Protein AF-A0A929DB22-F1 (afdb_monomer)

Secondary structure (DSSP, 8-state):
-EEPPPBPTTSPBP--S---------TTS----EETTTS---SS---S-EEEE--TTTHHHHHHHHHHHHTTT--EEEESHHHHH-HHHHTTT-SEEE-SSS--EEPS---------S----THHHHTT--------

pLDDT: mean 75.05, std 19.79, range [25.64, 95.0]

Structure (mmCIF, N/CA/C/O backbone):
data_AF-A0A929DB22-F1
#
_entry.id   AF-A0A929DB22-F1
#
loop_
_atom_site.group_PDB
_atom_site.id
_atom_site.type_symbol
_atom_site.label_atom_id
_atom_site.label_alt_id
_atom_site.label_comp_id
_atom_site.label_asym_id
_atom_site.label_entity_id
_atom_site.label_seq_id
_atom_site.pdbx_PDB_ins_code
_atom_site.Cartn_x
_atom_site.Cartn_y
_atom_site.Cartn_z
_atom_site.occupancy
_atom_site.B_iso_or_equiv
_atom_site.auth_seq_id
_atom_site.auth_comp_id
_atom_site.auth_asym_id
_atom_site.auth_atom_id
_atom_site.pdbx_PDB_model_num
ATOM 1 N N . MET A 1 1 ? -6.720 5.496 -0.576 1.00 86.75 1 MET A N 1
ATOM 2 C CA . MET A 1 1 ? -5.474 5.287 -1.345 1.00 86.75 1 MET A CA 1
ATOM 3 C C . MET A 1 1 ? -4.281 5.522 -0.435 1.00 86.75 1 MET A C 1
ATOM 5 O O . MET A 1 1 ? -4.282 6.510 0.287 1.00 86.75 1 MET A O 1
ATOM 9 N N . ILE A 1 2 ? -3.306 4.616 -0.425 1.00 89.06 2 ILE A N 1
ATOM 10 C CA . ILE A 1 2 ? -2.178 4.624 0.509 1.00 89.06 2 ILE A CA 1
ATOM 11 C C . ILE A 1 2 ? -0.868 4.598 -0.282 1.00 89.06 2 ILE A C 1
ATOM 13 O O . ILE A 1 2 ? -0.658 3.717 -1.119 1.00 89.06 2 ILE A O 1
ATOM 17 N N . ASN A 1 3 ? 0.015 5.554 0.004 1.00 89.31 3 ASN A N 1
ATOM 18 C CA . ASN A 1 3 ? 1.418 5.526 -0.390 1.00 89.31 3 ASN A CA 1
ATOM 19 C C . ASN A 1 3 ? 2.246 4.942 0.772 1.00 89.31 3 ASN A C 1
ATOM 21 O O . ASN A 1 3 ? 2.392 5.620 1.791 1.00 89.31 3 ASN A O 1
ATOM 25 N N . PRO A 1 4 ? 2.750 3.699 0.669 1.00 85.88 4 PRO A N 1
ATOM 26 C CA . PRO A 1 4 ? 3.546 3.081 1.722 1.00 85.88 4 PRO A CA 1
ATOM 27 C C . PRO A 1 4 ? 4.912 3.751 1.848 1.00 85.88 4 PRO A C 1
ATOM 29 O O . PRO A 1 4 ? 5.502 4.187 0.856 1.00 85.88 4 PRO A O 1
ATOM 32 N N . THR A 1 5 ? 5.447 3.777 3.064 1.00 88.06 5 THR A N 1
ATOM 33 C CA . THR A 1 5 ? 6.804 4.276 3.297 1.00 88.06 5 THR A CA 1
ATOM 34 C C . THR A 1 5 ? 7.856 3.198 3.031 1.00 88.06 5 THR A C 1
ATOM 36 O O . THR A 1 5 ? 7.571 1.999 2.995 1.00 88.06 5 THR A O 1
ATOM 39 N N . ARG A 1 6 ? 9.106 3.629 2.854 1.00 87.44 6 ARG A N 1
ATOM 40 C CA . ARG A 1 6 ? 10.259 2.731 2.797 1.00 87.44 6 ARG A CA 1
ATOM 41 C C . ARG A 1 6 ? 10.613 2.254 4.207 1.00 87.44 6 ARG A C 1
ATOM 43 O O . ARG A 1 6 ? 10.649 3.051 5.147 1.00 87.44 6 ARG A O 1
ATOM 50 N N . ILE A 1 7 ? 10.954 0.974 4.317 1.00 86.69 7 ILE A N 1
ATOM 51 C CA . ILE A 1 7 ? 11.591 0.402 5.506 1.00 86.69 7 ILE A CA 1
ATOM 52 C C . ILE A 1 7 ? 13.110 0.594 5.373 1.00 86.69 7 ILE A C 1
ATOM 54 O O . ILE A 1 7 ? 13.697 0.293 4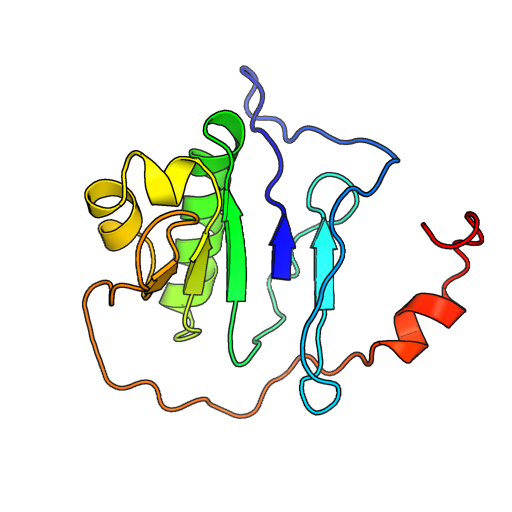.330 1.00 86.69 7 ILE A O 1
ATOM 58 N N . LEU A 1 8 ? 13.729 1.178 6.397 1.00 87.25 8 LEU A N 1
ATOM 59 C CA . LEU A 1 8 ? 15.174 1.377 6.500 1.00 87.25 8 LEU A CA 1
ATOM 60 C C . LEU A 1 8 ? 15.862 0.091 6.986 1.00 87.25 8 LEU A C 1
ATOM 62 O O . LEU A 1 8 ? 15.209 -0.810 7.505 1.00 87.25 8 LEU A O 1
ATOM 66 N N . GLU A 1 9 ? 17.185 0.003 6.839 1.00 86.44 9 GLU A N 1
ATOM 67 C CA . GLU A 1 9 ? 17.968 -1.185 7.237 1.00 86.44 9 GLU A CA 1
ATOM 68 C C . GLU A 1 9 ? 17.830 -1.527 8.729 1.00 86.44 9 GLU A C 1
ATOM 70 O O . GLU A 1 9 ? 17.887 -2.691 9.109 1.00 86.44 9 GLU A O 1
ATOM 75 N N . ASP A 1 10 ? 17.583 -0.519 9.568 1.00 86.94 10 ASP A N 1
ATOM 76 C CA . ASP A 1 10 ? 17.344 -0.662 11.007 1.00 86.94 10 ASP A CA 1
ATOM 77 C C . ASP A 1 10 ? 15.881 -1.001 11.366 1.00 86.94 10 ASP A C 1
ATOM 79 O O . ASP A 1 10 ? 15.501 -0.973 12.537 1.00 86.94 10 ASP A O 1
ATOM 83 N N . GLY A 1 11 ? 15.041 -1.288 10.367 1.00 84.06 11 GLY A N 1
ATOM 84 C CA . GLY A 1 11 ? 13.624 -1.610 10.529 1.00 84.06 11 GLY A CA 1
ATOM 85 C C . GLY A 1 11 ? 12.713 -0.400 10.753 1.00 84.06 11 GLY A C 1
ATOM 86 O O . GLY A 1 11 ? 11.492 -0.560 10.813 1.00 84.06 11 GLY A O 1
ATOM 87 N N . ARG A 1 12 ? 13.250 0.824 10.853 1.00 88.31 12 ARG A N 1
ATOM 88 C CA . ARG A 1 12 ? 12.420 2.025 11.010 1.00 88.31 12 ARG A CA 1
ATOM 89 C C . ARG A 1 12 ? 11.748 2.412 9.699 1.00 88.31 12 ARG A C 1
ATOM 91 O O . ARG A 1 12 ? 12.242 2.166 8.601 1.00 88.31 12 ARG A O 1
ATOM 98 N N . ARG A 1 13 ? 10.613 3.093 9.827 1.00 87.62 13 ARG A N 1
ATOM 99 C CA . ARG A 1 13 ? 9.890 3.698 8.706 1.00 87.62 13 ARG A CA 1
ATOM 100 C C . ARG A 1 13 ? 10.497 5.051 8.355 1.00 87.62 13 ARG A C 1
ATOM 102 O O . ARG A 1 13 ? 10.721 5.877 9.240 1.00 87.62 13 ARG A O 1
ATOM 109 N N . TYR A 1 14 ? 10.723 5.296 7.068 1.00 83.81 14 TYR A N 1
ATOM 110 C CA . TYR A 1 14 ? 11.134 6.614 6.592 1.00 83.81 14 TYR A CA 1
ATOM 111 C C . TYR A 1 14 ? 10.016 7.651 6.811 1.00 83.81 14 TYR A C 1
ATOM 113 O O . TYR A 1 14 ? 8.835 7.350 6.622 1.00 83.81 14 TYR A O 1
ATOM 121 N N . ARG A 1 15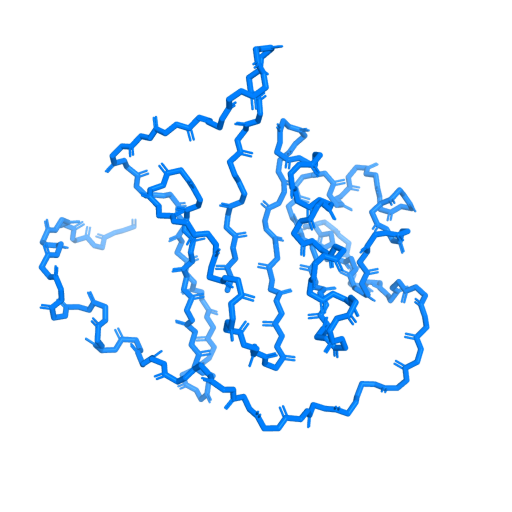 ? 10.385 8.878 7.201 1.00 84.38 15 ARG A N 1
ATOM 122 C CA . ARG A 1 15 ? 9.461 10.001 7.428 1.00 84.38 15 ARG A CA 1
ATOM 123 C C . ARG A 1 15 ? 9.988 11.271 6.759 1.00 84.38 15 ARG A C 1
ATOM 125 O O . ARG A 1 15 ? 11.197 11.475 6.671 1.00 84.38 15 ARG A O 1
ATOM 132 N N . SER A 1 16 ? 9.079 12.114 6.284 1.00 77.75 16 SER A N 1
ATOM 133 C CA . SER A 1 16 ? 9.362 13.388 5.604 1.00 77.75 16 SER A CA 1
ATOM 134 C C . SER A 1 16 ? 8.226 14.379 5.873 1.00 77.75 16 SER A C 1
ATOM 136 O O . SER A 1 16 ? 7.263 14.035 6.548 1.00 77.75 16 SER A O 1
ATOM 138 N N . SER A 1 17 ? 8.334 15.603 5.355 1.00 69.81 17 SER A N 1
ATOM 139 C CA . SER A 1 17 ? 7.300 16.646 5.442 1.00 69.81 17 SER A CA 1
ATOM 140 C C . SER A 1 17 ? 6.618 16.957 4.103 1.00 69.81 17 SER A C 1
ATOM 142 O O . SER A 1 17 ? 5.746 17.819 4.052 1.00 69.81 17 SER A O 1
ATOM 144 N N . LYS A 1 18 ? 6.991 16.273 3.010 1.00 67.12 18 LYS A N 1
ATOM 145 C CA . LYS A 1 18 ? 6.437 16.502 1.663 1.00 67.12 18 LYS A CA 1
ATOM 146 C C . LYS A 1 18 ? 5.509 15.372 1.220 1.00 67.12 18 LYS A C 1
ATOM 148 O O . LYS A 1 18 ? 5.863 14.204 1.372 1.00 67.12 18 LYS A O 1
ATOM 153 N N . ARG A 1 19 ? 4.369 15.737 0.623 1.00 62.31 19 ARG A N 1
ATOM 154 C CA . ARG A 1 19 ? 3.382 14.818 0.034 1.00 62.31 19 ARG A CA 1
ATOM 155 C C . ARG A 1 19 ? 3.575 14.738 -1.476 1.00 62.31 19 ARG A C 1
ATOM 157 O O . ARG A 1 19 ? 3.759 15.766 -2.115 1.00 62.31 19 ARG A O 1
ATOM 164 N N . TRP A 1 20 ? 3.495 13.535 -2.040 1.00 63.72 20 TRP A N 1
ATOM 165 C CA . TRP A 1 20 ? 3.718 13.312 -3.480 1.00 63.72 20 TRP A CA 1
ATOM 166 C C . TRP A 1 20 ? 2.574 12.563 -4.170 1.00 63.72 20 TRP A C 1
ATOM 168 O O . TRP A 1 20 ? 2.701 12.166 -5.327 1.00 63.72 20 TRP A O 1
ATOM 178 N N . LEU A 1 21 ? 1.468 12.335 -3.456 1.00 62.72 21 LEU A N 1
ATOM 179 C CA . LEU A 1 21 ? 0.321 11.586 -3.954 1.00 62.72 21 LEU A CA 1
ATOM 180 C C . LEU A 1 21 ? -0.899 12.491 -4.135 1.00 62.72 21 LEU A C 1
ATOM 182 O O . LEU A 1 21 ? -1.338 13.140 -3.186 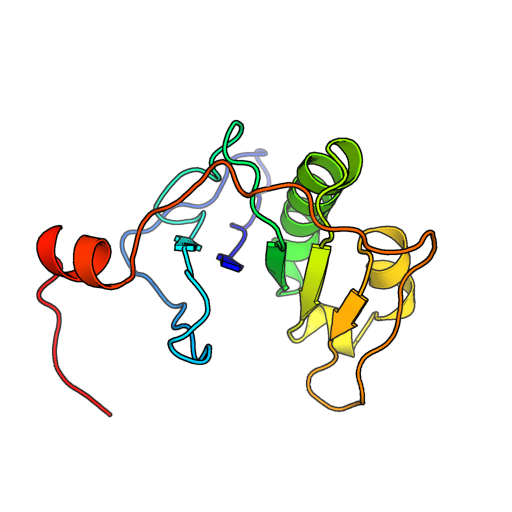1.00 62.72 21 LEU A O 1
ATOM 186 N N . ILE A 1 22 ? -1.468 12.466 -5.340 1.00 61.53 22 ILE A N 1
ATOM 187 C CA . ILE A 1 22 ? -2.710 13.151 -5.714 1.00 61.53 22 ILE A CA 1
ATOM 188 C C . ILE A 1 22 ? -3.677 12.090 -6.263 1.00 61.53 22 ILE A C 1
ATOM 190 O O . ILE A 1 22 ? -3.251 11.137 -6.918 1.00 61.53 22 ILE A O 1
ATOM 194 N N . GLY A 1 23 ? -4.967 12.205 -5.943 1.00 64.00 23 GLY A N 1
ATOM 195 C CA . GLY A 1 23 ? -6.012 11.281 -6.389 1.00 64.00 23 GLY A CA 1
ATOM 196 C C . GLY A 1 23 ? -6.855 11.879 -7.512 1.00 64.00 23 GLY A C 1
ATOM 197 O O . GLY A 1 23 ? -7.268 13.028 -7.415 1.00 64.00 23 GLY A O 1
ATOM 198 N N . ILE A 1 24 ? -7.134 11.089 -8.552 1.00 66.94 24 ILE A N 1
ATOM 199 C CA . ILE A 1 24 ? -7.988 11.468 -9.693 1.00 66.94 24 ILE A CA 1
ATOM 200 C C . ILE A 1 24 ? -9.238 10.581 -9.770 1.00 66.94 24 ILE A C 1
ATOM 202 O O . ILE A 1 24 ? -9.535 9.954 -10.785 1.00 66.94 24 ILE A O 1
ATOM 206 N N . THR A 1 25 ? -9.953 10.476 -8.655 1.00 74.44 25 THR A N 1
ATOM 207 C CA . THR A 1 25 ? -11.128 9.607 -8.528 1.00 74.44 25 THR A CA 1
ATOM 208 C C . THR A 1 25 ? -12.412 10.387 -8.840 1.00 74.44 25 THR A C 1
ATOM 210 O O . THR A 1 25 ? -12.504 11.555 -8.455 1.00 74.44 25 THR A O 1
ATOM 213 N N . PRO A 1 26 ? -13.420 9.786 -9.509 1.00 75.25 26 PRO A N 1
ATOM 214 C CA . PRO A 1 26 ? -14.703 10.447 -9.742 1.00 75.25 26 PRO A CA 1
ATOM 215 C C . PRO A 1 26 ? -15.345 10.970 -8.443 1.00 75.25 26 PRO A C 1
ATOM 217 O O . PRO A 1 26 ? -15.227 10.316 -7.408 1.00 75.25 26 PRO A O 1
ATOM 220 N N . PRO A 1 27 ? -16.093 12.087 -8.491 1.00 73.06 27 PRO A N 1
ATOM 221 C CA . PRO A 1 27 ? -16.548 12.803 -7.293 1.00 73.06 27 PRO A CA 1
ATOM 222 C C . PRO A 1 27 ? -17.574 12.041 -6.443 1.00 73.06 27 PRO A C 1
ATOM 224 O O . PRO A 1 27 ? -17.812 12.415 -5.302 1.00 73.06 27 PRO A O 1
ATOM 227 N N . HIS A 1 28 ? -18.192 10.984 -6.980 1.00 78.38 28 HIS A N 1
ATOM 228 C CA . HIS A 1 28 ? -19.122 10.138 -6.225 1.00 78.38 28 HIS A CA 1
ATOM 229 C C . HIS A 1 28 ? -18.416 9.142 -5.293 1.00 78.38 28 HIS A C 1
ATOM 231 O O . HIS A 1 28 ? -19.085 8.488 -4.497 1.00 78.38 28 HIS A O 1
ATOM 237 N N . TRP A 1 29 ? -17.091 9.005 -5.398 1.00 79.19 29 TRP A N 1
ATOM 238 C CA . TRP A 1 29 ? -16.295 8.221 -4.463 1.00 79.19 29 TRP A CA 1
ATOM 239 C C . TRP A 1 29 ? -15.729 9.113 -3.373 1.00 79.19 29 TRP A C 1
ATOM 241 O O . TRP A 1 29 ? -15.115 10.147 -3.639 1.00 79.19 29 TRP A O 1
ATOM 251 N N . GLU A 1 30 ? -15.859 8.649 -2.141 1.00 81.75 30 GLU A N 1
ATOM 252 C CA . GLU A 1 30 ? -15.164 9.235 -1.011 1.00 81.75 30 GLU A CA 1
ATOM 253 C C . GLU A 1 30 ? -13.731 8.701 -0.956 1.00 81.75 30 GLU A C 1
ATOM 255 O O . GLU A 1 30 ? -13.496 7.489 -0.969 1.00 81.75 30 GLU A O 1
ATOM 260 N N . VAL A 1 31 ? -12.748 9.605 -0.940 1.00 82.50 31 VAL A N 1
ATOM 261 C CA . VAL A 1 31 ? -11.339 9.229 -1.067 1.00 82.50 31 VAL A CA 1
ATOM 262 C C . VAL A 1 31 ? -10.521 9.811 0.064 1.00 82.50 31 VAL A C 1
ATOM 264 O O . VAL A 1 31 ? -10.223 10.997 0.112 1.00 82.50 31 VAL A O 1
ATOM 267 N N . ARG A 1 32 ? -10.011 8.922 0.914 1.00 84.81 32 ARG A N 1
ATOM 268 C CA . ARG A 1 32 ? -8.917 9.246 1.823 1.00 84.81 32 ARG A CA 1
ATOM 269 C C . ARG A 1 32 ? -7.579 8.907 1.178 1.00 84.81 32 ARG A C 1
ATOM 271 O O . ARG A 1 32 ? -7.310 7.744 0.862 1.00 84.81 32 ARG A O 1
ATOM 278 N N . ILE A 1 33 ? -6.725 9.911 1.010 1.00 85.75 33 ILE A N 1
ATOM 279 C CA . ILE A 1 33 ? -5.313 9.714 0.671 1.00 85.75 33 ILE A CA 1
ATOM 280 C C . ILE A 1 33 ? -4.522 9.642 1.974 1.00 85.75 33 ILE A C 1
ATOM 282 O O . ILE A 1 33 ? -4.681 10.515 2.822 1.00 85.75 33 ILE A O 1
ATOM 286 N N . VAL A 1 34 ? -3.680 8.621 2.113 1.00 88.19 34 VAL A N 1
ATOM 287 C CA . VAL A 1 34 ? -2.745 8.436 3.229 1.00 88.19 34 VAL A CA 1
ATOM 288 C C . VAL A 1 34 ? -1.344 8.346 2.645 1.00 88.19 34 VAL A C 1
ATOM 290 O O . VAL A 1 34 ? -1.077 7.488 1.804 1.00 88.19 34 VAL A O 1
ATOM 293 N N . ASP A 1 35 ? -0.451 9.222 3.085 1.00 87.38 35 ASP A N 1
ATOM 294 C CA . ASP A 1 35 ? 0.972 9.117 2.769 1.00 87.38 35 ASP A CA 1
ATOM 295 C C . ASP A 1 35 ? 1.700 8.657 4.029 1.00 87.38 35 ASP A C 1
ATOM 297 O O . ASP A 1 35 ? 1.821 9.428 4.979 1.00 87.38 35 ASP A O 1
ATOM 301 N N . GLU A 1 36 ? 2.147 7.399 4.065 1.00 88.69 36 GLU A N 1
ATOM 302 C CA . GLU A 1 36 ? 2.703 6.800 5.286 1.00 88.69 36 GLU A CA 1
ATOM 303 C C . GLU A 1 36 ? 4.018 7.470 5.729 1.00 88.69 36 GLU A C 1
ATOM 305 O O . GLU A 1 36 ? 4.456 7.377 6.877 1.00 88.69 36 GLU A O 1
ATOM 310 N N . VAL A 1 37 ? 4.654 8.197 4.811 1.00 84.81 37 VAL A N 1
ATOM 311 C CA . VAL A 1 37 ? 5.809 9.044 5.109 1.00 84.81 37 VAL A CA 1
ATOM 312 C C . VAL A 1 37 ? 5.423 10.206 6.040 1.00 84.81 37 VAL A C 1
ATOM 314 O O . VAL A 1 37 ? 6.252 10.666 6.831 1.00 84.81 37 VAL A O 1
ATOM 317 N N . LEU A 1 38 ? 4.174 10.670 5.974 1.00 80.94 38 LEU A N 1
ATOM 318 C CA . LEU A 1 38 ? 3.656 11.821 6.716 1.00 80.94 38 LEU A CA 1
ATOM 319 C C . LEU A 1 38 ? 2.840 11.393 7.938 1.00 80.94 38 LEU A C 1
ATOM 321 O O . LEU A 1 38 ? 3.072 11.882 9.045 1.00 80.94 38 LEU A O 1
ATOM 325 N N . GLU A 1 39 ? 1.916 10.457 7.749 1.00 83.00 39 GLU A N 1
ATOM 326 C CA . GLU A 1 39 ? 0.920 10.036 8.737 1.00 83.00 39 GLU A CA 1
ATOM 327 C C . GLU A 1 39 ? 0.876 8.508 8.863 1.00 83.00 39 GLU A C 1
ATOM 329 O O . GLU A 1 39 ? 1.370 7.791 8.004 1.00 83.00 39 GLU A O 1
ATOM 334 N N . GLU A 1 40 ? 0.296 7.975 9.936 1.00 87.25 40 GLU A N 1
ATOM 335 C CA . GLU A 1 40 ? 0.149 6.523 10.058 1.00 87.25 40 GLU A CA 1
ATOM 336 C C . GLU A 1 40 ? -1.026 5.994 9.234 1.00 87.25 40 GLU A C 1
ATOM 338 O O . GLU A 1 40 ? -2.066 6.643 9.094 1.00 87.25 40 GLU A O 1
ATOM 343 N N . VAL A 1 41 ? -0.875 4.768 8.725 1.00 88.38 41 VAL A N 1
ATOM 344 C CA . VAL A 1 41 ? -1.988 4.041 8.112 1.00 88.38 41 VAL A CA 1
ATOM 345 C C . VAL A 1 41 ? -3.015 3.715 9.202 1.00 88.38 41 VAL A C 1
ATOM 347 O O . VAL A 1 41 ? -2.665 3.038 10.170 1.00 88.38 41 VAL A O 1
ATOM 350 N N . PRO A 1 42 ? -4.270 4.175 9.073 1.00 85.50 42 PRO A N 1
ATOM 351 C CA . PRO A 1 42 ? -5.277 4.005 10.112 1.00 85.50 42 PRO A CA 1
ATOM 352 C C . PRO A 1 42 ? -5.648 2.525 10.274 1.00 85.50 42 PRO A C 1
ATOM 354 O O . PRO A 1 42 ? -6.240 1.922 9.378 1.00 85.50 42 PRO A O 1
ATOM 357 N N . ALA A 1 43 ? -5.322 1.951 11.434 1.00 79.50 43 ALA A N 1
ATOM 358 C CA . ALA A 1 43 ? -5.500 0.525 11.705 1.00 79.50 43 ALA A CA 1
ATOM 359 C C . ALA A 1 43 ? -6.976 0.095 11.806 1.00 79.50 43 ALA A C 1
ATOM 361 O O . ALA A 1 43 ? -7.311 -1.009 11.372 1.00 79.50 43 ALA A O 1
ATOM 362 N N . ASP A 1 44 ? -7.834 0.981 12.321 1.00 84.56 44 ASP A N 1
ATOM 363 C CA . ASP A 1 44 ? -9.242 0.697 12.646 1.00 84.56 44 ASP A CA 1
ATOM 364 C C . ASP A 1 44 ? -10.231 1.200 11.579 1.00 84.56 44 ASP A C 1
ATOM 366 O O . ASP A 1 44 ? -11.437 1.000 11.677 1.00 84.56 44 ASP A O 1
ATOM 370 N N . CYS A 1 45 ? -9.728 1.871 10.543 1.00 83.69 45 CYS A N 1
ATOM 371 C CA . CYS A 1 45 ? -10.528 2.367 9.424 1.00 83.69 45 CYS A CA 1
ATOM 372 C C . CYS A 1 45 ? -10.783 1.215 8.444 1.00 83.69 45 CYS A C 1
ATOM 374 O O . CYS A 1 45 ? -9.829 0.687 7.880 1.00 83.69 45 CYS A O 1
ATOM 376 N N . ILE A 1 46 ? -12.048 0.845 8.220 1.00 88.06 46 ILE A N 1
ATOM 377 C CA . ILE A 1 46 ? -12.451 -0.202 7.264 1.00 88.06 46 ILE A CA 1
ATOM 378 C C . ILE A 1 46 ? -13.110 0.463 6.040 1.00 88.06 46 ILE A C 1
ATOM 380 O O . ILE A 1 46 ? -14.287 0.832 6.119 1.00 88.06 46 ILE A O 1
ATOM 384 N N . PRO A 1 47 ? -12.367 0.698 4.939 1.00 89.12 47 PRO A N 1
ATOM 385 C CA . PRO A 1 47 ? -12.926 1.227 3.694 1.00 89.12 47 PRO A CA 1
ATOM 386 C C . PRO A 1 47 ? -13.519 0.110 2.818 1.00 89.12 47 PRO A C 1
ATOM 388 O O . PRO A 1 47 ? -13.210 -1.061 3.013 1.00 89.12 47 PRO A O 1
ATOM 391 N N . ASP A 1 48 ? -14.296 0.477 1.795 1.00 88.94 48 ASP A N 1
ATOM 392 C CA . ASP A 1 48 ? -14.789 -0.477 0.783 1.00 88.94 48 ASP A CA 1
ATOM 393 C C . ASP A 1 48 ? -13.680 -0.998 -0.144 1.00 88.94 48 ASP A C 1
ATOM 395 O O . ASP A 1 48 ? -13.825 -2.049 -0.764 1.00 88.94 48 ASP A O 1
ATOM 399 N N . LEU A 1 49 ? -12.590 -0.235 -0.285 1.00 90.12 49 LEU A N 1
ATOM 400 C CA . LEU A 1 49 ? -11.480 -0.525 -1.188 1.00 90.12 49 LEU A CA 1
ATOM 401 C C . LEU A 1 49 ? -10.193 0.152 -0.708 1.00 90.12 49 LEU A C 1
ATOM 403 O O . LEU A 1 49 ? -10.185 1.336 -0.356 1.00 90.12 49 LEU A O 1
ATOM 407 N N . VAL A 1 50 ? -9.071 -0.562 -0.788 1.00 92.94 50 VAL A N 1
ATOM 408 C CA . VAL A 1 50 ? -7.735 0.003 -0.563 1.00 92.94 50 VAL A CA 1
ATOM 409 C C . VAL A 1 50 ? -6.931 -0.018 -1.854 1.00 92.94 50 VAL A C 1
ATOM 411 O O . VAL A 1 50 ? -6.604 -1.070 -2.384 1.00 92.94 50 VAL A O 1
ATOM 414 N N . GLY A 1 51 ? -6.557 1.165 -2.340 1.00 91.62 51 GLY A N 1
ATOM 415 C CA . GLY A 1 51 ? -5.558 1.312 -3.401 1.00 91.62 51 GLY A CA 1
ATOM 416 C C . GLY A 1 51 ? -4.163 1.535 -2.821 1.00 91.62 51 GLY A C 1
ATOM 417 O O . GLY A 1 51 ? -3.982 2.483 -2.055 1.00 91.62 51 GLY A O 1
ATOM 418 N N . LEU A 1 52 ? -3.193 0.705 -3.201 1.00 92.94 52 LEU A N 1
ATOM 419 C CA . LEU A 1 52 ? -1.778 0.807 -2.842 1.00 92.94 52 LEU A CA 1
ATOM 420 C C . LEU A 1 52 ? -0.944 1.269 -4.034 1.00 92.94 52 LEU A C 1
ATOM 422 O O . LEU A 1 52 ? -1.081 0.766 -5.151 1.00 92.94 52 LEU A O 1
ATOM 426 N N . THR A 1 53 ? -0.022 2.194 -3.781 1.00 87.19 53 THR A N 1
ATOM 427 C CA . THR A 1 53 ? 0.919 2.677 -4.801 1.00 87.19 53 THR A CA 1
ATOM 428 C C . THR A 1 53 ? 2.314 2.167 -4.461 1.00 87.19 53 THR A C 1
ATOM 430 O O . THR A 1 53 ? 2.873 2.572 -3.445 1.00 87.19 53 THR A O 1
ATOM 433 N N . SER A 1 54 ? 2.878 1.269 -5.274 1.00 81.19 54 SER A N 1
ATOM 434 C CA . SER A 1 54 ? 4.106 0.555 -4.904 1.00 81.19 54 SER A CA 1
ATOM 435 C C . SER A 1 54 ? 5.284 0.855 -5.836 1.00 81.19 54 SER A C 1
ATOM 437 O O . SER A 1 54 ? 5.231 0.634 -7.049 1.00 81.19 54 SER A O 1
ATOM 439 N N . LEU A 1 55 ? 6.372 1.366 -5.257 1.00 85.19 55 LEU A N 1
ATOM 440 C CA . LEU A 1 55 ? 7.706 1.373 -5.863 1.00 85.19 55 LEU A CA 1
ATOM 441 C C . LEU A 1 55 ? 8.481 0.176 -5.324 1.00 85.19 55 LEU A C 1
ATOM 443 O O . LEU A 1 55 ? 8.220 -0.233 -4.201 1.00 85.19 55 LEU A O 1
ATOM 447 N N . ILE A 1 56 ? 9.496 -0.304 -6.050 1.00 85.94 56 ILE A N 1
ATOM 448 C CA . ILE A 1 56 ? 10.341 -1.448 -5.643 1.00 85.94 56 ILE A CA 1
ATOM 449 C C . ILE A 1 56 ? 10.799 -1.341 -4.171 1.00 85.94 56 ILE A C 1
ATOM 451 O O . ILE A 1 56 ? 10.775 -2.317 -3.431 1.00 85.94 56 ILE A O 1
ATOM 455 N N . THR A 1 57 ? 11.156 -0.140 -3.707 1.00 87.06 57 THR A N 1
ATOM 456 C CA . THR A 1 57 ? 11.639 0.107 -2.336 1.00 87.06 57 THR A CA 1
ATOM 457 C C . THR A 1 57 ? 10.551 0.134 -1.257 1.00 87.06 57 THR A C 1
ATOM 459 O O . THR A 1 57 ? 10.881 0.097 -0.072 1.00 87.06 57 THR A O 1
ATOM 462 N N . THR A 1 58 ? 9.275 0.223 -1.632 1.00 90.69 58 THR A N 1
ATOM 463 C CA . THR A 1 58 ? 8.130 0.290 -0.708 1.00 90.69 58 THR A CA 1
ATOM 464 C C . THR A 1 58 ? 7.278 -0.983 -0.722 1.00 90.69 58 THR A C 1
ATOM 466 O O . THR A 1 58 ? 6.397 -1.131 0.124 1.00 90.69 58 THR A O 1
ATOM 469 N N . VAL A 1 59 ? 7.584 -1.938 -1.611 1.00 91.88 59 VAL A N 1
ATOM 470 C CA . VAL A 1 59 ? 6.881 -3.225 -1.766 1.00 91.88 59 VAL A CA 1
ATOM 471 C C . VAL A 1 59 ? 6.720 -4.001 -0.462 1.00 91.88 59 VAL A C 1
ATOM 473 O O . VAL A 1 59 ? 5.588 -4.393 -0.176 1.00 91.88 59 VAL A O 1
ATOM 476 N N . PRO A 1 60 ? 7.769 -4.204 0.367 1.00 92.69 60 PRO A N 1
ATOM 477 C CA . PRO A 1 60 ? 7.613 -5.019 1.571 1.00 92.69 60 PRO A CA 1
ATOM 478 C C . PRO A 1 60 ? 6.548 -4.434 2.502 1.00 92.69 60 PRO A C 1
ATOM 480 O O . PRO A 1 60 ? 5.665 -5.144 2.981 1.00 92.69 60 PRO A O 1
ATOM 483 N N . ARG A 1 61 ? 6.556 -3.105 2.664 1.00 93.75 61 ARG A N 1
ATOM 484 C CA . ARG A 1 61 ? 5.559 -2.403 3.471 1.00 93.75 61 ARG A CA 1
ATOM 485 C C . ARG A 1 61 ? 4.173 -2.430 2.829 1.00 93.75 61 ARG A C 1
ATOM 487 O O . ARG A 1 61 ? 3.171 -2.564 3.527 1.00 93.75 61 ARG A O 1
ATOM 494 N N . ALA A 1 62 ? 4.104 -2.341 1.504 1.00 93.62 62 ALA A N 1
ATOM 495 C CA . ALA A 1 62 ? 2.854 -2.464 0.767 1.00 93.62 62 ALA A CA 1
ATOM 496 C C . ALA A 1 6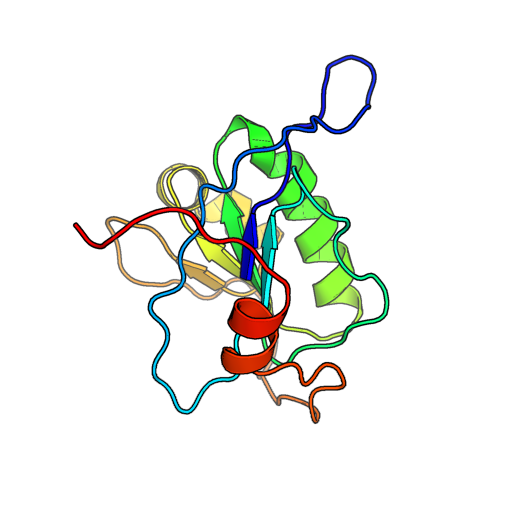2 ? 2.190 -3.835 0.999 1.00 93.62 62 ALA A C 1
ATOM 498 O O . ALA A 1 62 ? 0.978 -3.895 1.187 1.00 93.62 62 ALA A O 1
ATOM 499 N N . TYR A 1 63 ? 2.968 -4.920 1.064 1.00 95.00 63 TYR A N 1
ATOM 500 C CA . TYR A 1 63 ? 2.456 -6.262 1.365 1.00 95.00 63 TYR A CA 1
ATOM 501 C C . TYR A 1 63 ? 1.955 -6.407 2.802 1.00 95.00 63 TYR A C 1
ATOM 503 O O . TYR A 1 63 ? 0.926 -7.045 3.022 1.00 95.00 63 TYR A O 1
ATOM 511 N N . GLU A 1 64 ? 2.618 -5.783 3.778 1.00 94.69 64 GLU A N 1
ATOM 512 C CA . GLU A 1 64 ? 2.126 -5.745 5.162 1.00 94.69 64 GLU A CA 1
ATOM 513 C C . GLU A 1 64 ? 0.765 -5.045 5.257 1.00 94.69 64 GLU A C 1
ATOM 515 O O . GLU A 1 64 ? -0.151 -5.541 5.913 1.00 94.69 64 GLU A O 1
ATOM 520 N N . ILE A 1 65 ? 0.615 -3.909 4.569 1.00 94.25 65 ILE A N 1
ATOM 521 C CA . ILE A 1 65 ? -0.647 -3.165 4.520 1.00 94.25 65 ILE A CA 1
ATOM 522 C C . ILE A 1 65 ? -1.718 -3.978 3.782 1.00 94.25 65 ILE A C 1
ATOM 524 O O . ILE A 1 65 ? -2.857 -4.047 4.241 1.00 94.25 65 ILE A O 1
ATOM 528 N N . ALA A 1 66 ? -1.361 -4.626 2.669 1.00 94.69 66 ALA A N 1
ATOM 529 C CA . ALA A 1 66 ? -2.280 -5.477 1.922 1.00 94.69 66 ALA A CA 1
ATOM 530 C C . ALA A 1 66 ? -2.811 -6.623 2.789 1.00 94.69 66 ALA A C 1
ATOM 532 O O . ALA A 1 66 ? -4.021 -6.817 2.868 1.00 94.69 66 ALA A O 1
ATOM 533 N N . ARG A 1 67 ? -1.925 -7.327 3.505 1.00 94.69 67 ARG A N 1
ATOM 534 C CA . ARG A 1 67 ? -2.308 -8.391 4.440 1.00 94.69 67 ARG A CA 1
ATOM 535 C C . ARG A 1 67 ? -3.268 -7.873 5.510 1.00 94.69 67 ARG A C 1
ATOM 537 O O . ARG A 1 67 ? -4.334 -8.451 5.683 1.00 94.69 67 ARG A O 1
ATOM 544 N N . HIS A 1 68 ? -2.930 -6.754 6.158 1.00 93.75 68 HIS A N 1
ATOM 545 C CA . HIS A 1 68 ? -3.755 -6.138 7.207 1.00 93.75 68 HIS A CA 1
ATOM 546 C C . HIS A 1 68 ? -5.198 -5.884 6.751 1.00 93.75 68 HIS A C 1
ATOM 548 O O . HIS A 1 68 ? -6.136 -6.159 7.499 1.00 93.75 68 HIS A O 1
ATOM 554 N N . TYR A 1 69 ? -5.399 -5.361 5.540 1.00 93.81 69 TYR A N 1
ATOM 555 C CA . TYR A 1 69 ? -6.741 -5.065 5.030 1.00 93.81 69 TYR A CA 1
ATOM 556 C C . TYR A 1 69 ? -7.463 -6.300 4.479 1.00 93.81 69 TYR A C 1
ATOM 558 O O . TYR A 1 69 ? -8.652 -6.474 4.753 1.00 93.81 69 TYR A O 1
ATOM 566 N N . ARG A 1 70 ? -6.753 -7.208 3.801 1.00 92.88 70 ARG A N 1
ATOM 567 C CA . ARG A 1 70 ? -7.340 -8.454 3.283 1.00 92.88 70 ARG A CA 1
ATOM 568 C C . ARG A 1 70 ? -7.817 -9.385 4.389 1.00 92.88 70 ARG A C 1
ATOM 570 O O . ARG A 1 70 ? -8.898 -9.950 4.277 1.00 92.88 70 ARG A O 1
ATOM 577 N N . GLU A 1 71 ? -7.077 -9.488 5.494 1.00 92.56 71 GLU A N 1
ATOM 578 C CA . GLU A 1 71 ? -7.501 -10.247 6.684 1.00 92.56 71 GLU A CA 1
ATOM 579 C C . GLU A 1 71 ? -8.809 -9.712 7.294 1.00 92.56 71 GLU A C 1
ATOM 581 O O . GLU A 1 71 ? -9.518 -10.440 7.984 1.00 92.56 71 GLU A O 1
ATOM 586 N N . ARG A 1 72 ? -9.161 -8.452 7.007 1.00 91.50 72 ARG A N 1
ATOM 587 C CA . ARG A 1 72 ? -10.415 -7.806 7.421 1.00 91.50 72 ARG A CA 1
ATOM 588 C C . ARG A 1 72 ? -11.507 -7.856 6.346 1.00 91.50 72 ARG A C 1
ATOM 590 O O . ARG A 1 72 ? -12.548 -7.231 6.519 1.00 91.50 72 ARG A O 1
ATOM 597 N N . GLY A 1 73 ? -11.279 -8.570 5.242 1.00 91.00 73 GLY A N 1
ATOM 598 C CA . GLY A 1 73 ? -12.221 -8.680 4.125 1.00 91.00 73 GLY A CA 1
ATOM 599 C C . GLY A 1 73 ? -12.299 -7.438 3.234 1.00 91.00 73 GLY A C 1
ATOM 600 O O . GLY A 1 73 ? -13.218 -7.333 2.426 1.00 91.00 73 GLY A O 1
ATOM 601 N N . VAL A 1 74 ? -11.360 -6.497 3.368 1.00 92.69 74 VAL A N 1
ATOM 602 C CA . VAL A 1 74 ? -11.304 -5.301 2.521 1.00 92.69 74 VAL A CA 1
ATOM 603 C C . VAL A 1 74 ? -10.493 -5.615 1.265 1.00 92.69 74 VAL A C 1
ATOM 605 O O . VAL A 1 74 ? -9.328 -6.001 1.395 1.00 92.69 74 VAL A O 1
ATOM 608 N N . PRO A 1 75 ? -11.050 -5.416 0.057 1.00 92.00 75 PRO A N 1
ATOM 609 C CA . PRO A 1 75 ? -10.309 -5.657 -1.167 1.00 92.00 75 PRO A CA 1
ATOM 610 C C . PRO A 1 75 ? -9.177 -4.654 -1.366 1.00 92.00 75 PRO A C 1
ATOM 612 O O . PRO A 1 75 ? -9.322 -3.447 -1.138 1.00 92.00 75 PRO A O 1
ATOM 615 N N . VAL A 1 76 ? -8.047 -5.165 -1.843 1.00 93.69 76 VAL A N 1
ATOM 616 C CA . VAL A 1 76 ? -6.818 -4.411 -2.062 1.00 93.69 76 VAL A CA 1
ATOM 617 C C . VAL A 1 76 ? -6.426 -4.452 -3.535 1.00 93.69 76 VAL A C 1
ATOM 619 O O . VAL A 1 76 ? -6.264 -5.514 -4.134 1.00 93.69 76 VAL A O 1
ATOM 622 N N . VAL A 1 77 ? -6.208 -3.268 -4.102 1.00 92.50 77 VAL A N 1
ATOM 623 C CA . VAL A 1 77 ? -5.679 -3.05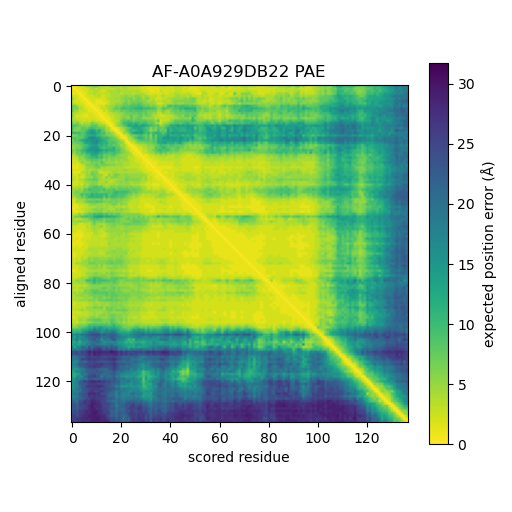3 -5.452 1.00 92.50 77 VAL A CA 1
ATOM 624 C C . VAL A 1 77 ? -4.271 -2.487 -5.334 1.00 92.50 77 VAL A C 1
ATOM 626 O O . VAL A 1 77 ? -4.056 -1.548 -4.568 1.00 92.50 77 VAL A O 1
ATOM 629 N N . MET A 1 78 ? -3.309 -2.993 -6.105 1.00 92.19 78 MET A N 1
ATOM 630 C CA . MET A 1 78 ? -1.958 -2.422 -6.158 1.00 92.19 78 MET A CA 1
ATOM 631 C C . MET A 1 78 ? -1.536 -2.075 -7.582 1.00 92.19 78 MET A C 1
ATOM 633 O O . MET A 1 78 ? -1.678 -2.884 -8.495 1.00 92.19 78 MET A O 1
ATOM 637 N N . GLY A 1 79 ? -0.972 -0.875 -7.745 1.00 87.75 79 GLY A N 1
ATOM 638 C CA . GLY A 1 79 ? -0.402 -0.402 -9.008 1.00 87.75 79 GLY A CA 1
ATOM 639 C C . GLY A 1 79 ? 0.996 0.209 -8.864 1.00 87.75 79 GLY A C 1
ATOM 640 O O . GLY A 1 79 ? 1.632 0.101 -7.811 1.00 87.75 79 GLY A O 1
ATOM 641 N N . ARG A 1 80 ? 1.427 0.916 -9.921 1.00 84.12 80 ARG A N 1
ATOM 642 C CA . ARG A 1 80 ? 2.777 1.482 -10.169 1.00 84.12 80 ARG A CA 1
ATOM 643 C C . ARG A 1 80 ? 3.812 0.441 -10.621 1.00 84.12 80 ARG A C 1
ATOM 645 O O . ARG A 1 80 ? 3.487 -0.684 -10.974 1.00 84.12 80 ARG A O 1
ATOM 652 N N . VAL A 1 81 ? 5.069 0.876 -10.684 1.00 86.19 81 VAL A N 1
ATOM 653 C CA . VAL A 1 81 ? 6.176 0.212 -11.376 1.00 86.19 81 VAL A CA 1
ATOM 654 C C . VAL A 1 81 ? 6.407 -1.229 -10.916 1.00 86.19 81 VAL A C 1
ATOM 656 O O . VAL A 1 81 ? 6.655 -2.081 -11.759 1.00 86.19 81 VAL A O 1
ATOM 659 N N . HIS A 1 82 ? 6.259 -1.543 -9.621 1.00 88.56 82 HIS A N 1
ATOM 660 C CA . HIS A 1 82 ? 6.446 -2.923 -9.151 1.00 88.56 82 HIS A CA 1
ATOM 661 C C . HIS A 1 82 ? 5.327 -3.854 -9.620 1.00 88.56 82 HIS A C 1
ATOM 663 O O . HIS A 1 82 ? 5.601 -4.956 -10.079 1.00 88.56 82 HIS A O 1
ATOM 669 N N . ALA A 1 83 ? 4.075 -3.383 -9.590 1.00 84.88 83 ALA A N 1
ATOM 670 C CA . ALA A 1 83 ? 2.932 -4.124 -10.125 1.00 84.88 83 ALA A CA 1
ATOM 671 C C . ALA A 1 83 ? 3.054 -4.376 -11.638 1.00 84.88 83 ALA A C 1
ATOM 673 O O . ALA A 1 83 ? 2.530 -5.368 -12.134 1.00 84.88 83 ALA A O 1
ATOM 674 N N . THR A 1 84 ? 3.764 -3.503 -12.358 1.00 85.62 84 THR A N 1
ATOM 675 C CA . THR A 1 84 ? 4.071 -3.687 -13.782 1.00 85.62 84 THR A CA 1
ATOM 676 C C . THR A 1 84 ? 5.184 -4.712 -14.020 1.00 85.62 84 THR A C 1
ATOM 678 O O . THR A 1 84 ? 5.051 -5.537 -14.917 1.00 85.62 84 THR A O 1
ATOM 681 N N . PHE A 1 85 ? 6.279 -4.676 -13.251 1.00 87.56 85 PHE A N 1
ATOM 682 C CA . PHE A 1 85 ? 7.431 -5.565 -13.475 1.00 87.56 85 PHE A CA 1
ATOM 683 C C . PHE A 1 85 ? 7.275 -6.962 -12.864 1.00 87.56 85 PHE A C 1
ATOM 685 O O . PHE A 1 85 ? 7.797 -7.922 -13.427 1.00 87.56 85 PHE A O 1
ATOM 692 N N . SER A 1 86 ? 6.552 -7.080 -11.749 1.00 89.81 86 SER A N 1
ATOM 693 C CA . SER A 1 86 ? 6.368 -8.334 -11.009 1.00 89.81 86 SER A CA 1
ATOM 694 C C . SER A 1 86 ? 4.883 -8.631 -10.731 1.00 89.81 86 SER A C 1
ATOM 696 O O . SER A 1 86 ? 4.504 -8.829 -9.573 1.00 89.81 86 SER A O 1
ATOM 698 N N . PRO A 1 87 ? 4.002 -8.666 -11.751 1.00 88.56 87 PRO A N 1
ATOM 699 C CA . PRO A 1 87 ? 2.562 -8.826 -11.542 1.00 88.56 87 PRO A CA 1
ATOM 700 C C . PRO A 1 87 ? 2.200 -10.147 -10.847 1.00 88.56 87 PRO A C 1
ATOM 702 O O . PRO A 1 87 ? 1.327 -10.155 -9.982 1.00 88.56 87 PRO A O 1
ATOM 705 N N . ASP A 1 88 ? 2.895 -11.242 -11.172 1.00 89.38 88 ASP A N 1
ATOM 706 C CA . ASP A 1 88 ? 2.643 -12.565 -10.583 1.00 89.38 88 ASP A CA 1
ATOM 707 C C . ASP A 1 88 ? 3.034 -12.634 -9.102 1.00 89.38 88 ASP A C 1
ATOM 709 O O . ASP A 1 88 ? 2.364 -13.295 -8.311 1.00 89.38 88 ASP A O 1
ATOM 713 N N . GLU A 1 89 ? 4.099 -11.927 -8.712 1.00 90.62 89 GLU A N 1
ATOM 714 C CA . GLU A 1 89 ? 4.492 -11.777 -7.309 1.00 90.62 89 GLU A CA 1
ATOM 715 C C . GLU A 1 89 ? 3.423 -10.981 -6.557 1.00 90.62 89 GLU A C 1
ATOM 717 O O . GLU A 1 89 ? 2.915 -11.427 -5.531 1.00 90.62 89 GLU A O 1
ATOM 722 N N . VAL A 1 90 ? 3.023 -9.829 -7.104 1.00 91.12 90 VAL A N 1
ATOM 723 C CA . VAL A 1 90 ? 2.045 -8.932 -6.479 1.00 91.12 90 VAL A CA 1
ATOM 724 C C . VAL A 1 90 ? 0.684 -9.611 -6.313 1.00 91.12 90 VAL A C 1
ATOM 726 O O . VAL A 1 90 ? 0.059 -9.460 -5.263 1.00 91.12 90 VAL A O 1
ATOM 729 N N . ALA A 1 91 ? 0.249 -10.416 -7.287 1.00 90.94 91 ALA A N 1
ATOM 730 C CA . ALA A 1 91 ? -1.019 -11.151 -7.251 1.00 90.94 91 ALA A CA 1
ATOM 731 C C . ALA A 1 91 ? -1.142 -12.145 -6.079 1.00 90.94 91 ALA A C 1
ATOM 733 O O . ALA A 1 91 ? -2.249 -12.570 -5.751 1.00 90.94 91 ALA A O 1
ATOM 734 N N . GLN A 1 92 ? -0.035 -12.510 -5.425 1.00 92.06 92 GLN A N 1
ATOM 735 C CA . GLN A 1 92 ? -0.061 -13.330 -4.209 1.00 92.06 92 GLN A CA 1
ATOM 736 C C . GLN A 1 92 ? -0.511 -12.524 -2.978 1.00 92.06 92 GLN A C 1
ATOM 738 O O . GLN A 1 92 ? -1.061 -13.082 -2.025 1.00 92.06 92 GLN A O 1
ATOM 743 N N . TYR A 1 93 ? -0.305 -11.205 -2.994 1.00 93.19 93 TYR A N 1
ATOM 744 C CA . TYR A 1 93 ? -0.519 -10.322 -1.847 1.00 93.19 93 TYR A CA 1
ATOM 745 C C . TYR A 1 93 ? -1.779 -9.464 -1.961 1.00 93.19 93 TYR A C 1
ATOM 747 O O . TYR A 1 93 ? -2.296 -9.051 -0.923 1.00 93.19 93 TYR A O 1
ATOM 755 N N . VAL A 1 94 ? -2.299 -9.225 -3.169 1.00 93.44 94 VAL A N 1
ATOM 756 C CA . VAL A 1 94 ? -3.454 -8.340 -3.417 1.00 93.44 94 VAL A CA 1
ATOM 757 C C . VAL A 1 94 ? -4.553 -9.017 -4.229 1.00 93.44 94 VAL A C 1
ATOM 759 O O . VAL A 1 94 ? -4.307 -10.013 -4.904 1.00 93.44 94 VAL A O 1
ATOM 762 N N . ASP A 1 95 ? -5.759 -8.451 -4.195 1.00 92.00 95 ASP A N 1
ATOM 763 C CA . ASP A 1 95 ? -6.923 -8.985 -4.912 1.00 92.00 95 ASP A CA 1
ATOM 764 C C . ASP A 1 95 ? -6.982 -8.489 -6.363 1.00 92.00 95 ASP A C 1
ATOM 766 O O . ASP A 1 95 ? -7.554 -9.150 -7.226 1.00 92.00 95 ASP A O 1
ATOM 770 N N . VAL A 1 96 ? -6.369 -7.339 -6.670 1.00 90.25 96 VAL A N 1
ATOM 771 C CA . VAL A 1 96 ? -6.255 -6.822 -8.043 1.00 90.25 96 VAL A CA 1
ATOM 772 C C . VAL A 1 96 ? -4.883 -6.200 -8.283 1.00 90.25 96 VAL A C 1
ATOM 774 O O . VAL A 1 96 ? -4.428 -5.335 -7.531 1.00 90.25 96 VAL A O 1
ATOM 777 N N . VAL A 1 97 ? -4.250 -6.592 -9.385 1.00 88.69 97 VAL A N 1
ATOM 778 C CA . VAL A 1 97 ? -3.027 -5.969 -9.896 1.00 88.69 97 VAL A CA 1
ATOM 779 C C . VAL A 1 97 ? -3.408 -4.990 -11.001 1.00 88.69 97 VAL A C 1
ATOM 781 O O . VAL A 1 97 ? -4.125 -5.350 -11.938 1.00 88.69 97 VAL A O 1
ATOM 784 N N . PHE A 1 98 ? -2.927 -3.751 -10.900 1.00 87.12 98 PHE A N 1
ATOM 785 C CA . PHE A 1 98 ? -3.150 -2.695 -11.887 1.00 87.12 98 PHE A CA 1
ATOM 786 C C . PHE A 1 98 ? -1.811 -2.237 -12.496 1.00 87.12 98 PHE A C 1
ATOM 788 O O . PHE A 1 98 ? -1.197 -1.280 -12.003 1.00 87.12 98 PHE A O 1
ATOM 795 N N . PRO A 1 99 ? -1.316 -2.934 -13.537 1.00 79.75 99 PRO A N 1
ATOM 796 C CA . PRO A 1 99 ? -0.107 -2.543 -14.254 1.00 79.75 99 PRO A CA 1
ATOM 797 C C . PRO A 1 99 ? -0.300 -1.185 -14.936 1.00 79.75 99 PRO A C 1
ATOM 799 O O . PRO A 1 99 ? -1.379 -0.859 -15.417 1.00 79.75 99 PRO A O 1
ATOM 802 N N . SER A 1 100 ? 0.760 -0.383 -15.023 1.00 72.31 100 SER A N 1
ATOM 803 C CA . SER A 1 100 ? 0.705 0.919 -15.707 1.00 72.31 100 SER A CA 1
ATOM 804 C C . SER A 1 100 ? 0.720 0.816 -17.236 1.00 72.31 100 SER A C 1
ATOM 806 O O . SER A 1 100 ? 0.379 1.785 -17.907 1.00 72.31 100 SER A O 1
ATOM 808 N N . SER A 1 101 ? 1.168 -0.315 -17.789 1.00 64.44 101 SER A N 1
ATOM 809 C CA . SER A 1 101 ? 1.340 -0.530 -19.236 1.00 64.44 101 SER A CA 1
ATOM 810 C C . SER A 1 101 ? 0.447 -1.627 -19.818 1.00 64.44 101 SER A C 1
ATOM 812 O O . SER A 1 101 ? 0.394 -1.769 -21.035 1.00 64.44 101 SER A O 1
ATOM 814 N N . GLU A 1 102 ? -0.250 -2.395 -18.980 1.00 51.56 102 GLU A N 1
ATOM 815 C CA . GLU A 1 102 ? -1.132 -3.491 -19.394 1.00 51.56 102 GLU A CA 1
ATOM 816 C C . GLU A 1 102 ? -2.470 -3.408 -18.647 1.00 51.56 102 GLU A C 1
ATOM 818 O O . GLU A 1 102 ? -2.569 -2.754 -17.611 1.00 51.56 102 GLU A O 1
ATOM 823 N N . GLY A 1 103 ? -3.517 -4.048 -19.179 1.00 58.25 103 GLY A N 1
ATOM 824 C CA . GLY A 1 103 ? -4.835 -4.091 -18.536 1.00 58.25 103 GLY A CA 1
ATOM 825 C C . GLY A 1 103 ? -4.805 -4.685 -17.118 1.00 58.25 103 GLY A C 1
ATOM 826 O O . GLY A 1 103 ? -3.862 -5.364 -16.717 1.00 58.25 103 GLY A O 1
ATOM 827 N N . TRP A 1 104 ? -5.861 -4.432 -16.345 1.00 53.81 104 TRP A N 1
ATOM 828 C CA . TRP A 1 104 ? -5.993 -4.906 -14.964 1.00 53.81 104 TRP A CA 1
ATOM 829 C C . TRP A 1 104 ? -6.141 -6.439 -14.881 1.00 53.81 104 TRP A C 1
ATOM 831 O O . TRP A 1 104 ? -6.714 -7.065 -15.775 1.00 53.81 104 TRP A O 1
ATOM 841 N N . ARG A 1 105 ? -5.634 -7.054 -13.801 1.00 63.00 105 ARG A N 1
ATOM 842 C CA . ARG A 1 105 ? -5.694 -8.510 -13.557 1.00 63.00 105 ARG A CA 1
ATOM 843 C C . ARG A 1 105 ? -6.242 -8.804 -12.158 1.00 63.00 105 ARG A C 1
ATOM 845 O O . ARG A 1 105 ? -5.861 -8.139 -11.198 1.00 63.00 105 ARG A O 1
ATOM 852 N N . ILE A 1 106 ? -7.100 -9.816 -12.036 1.00 68.88 106 ILE A N 1
ATOM 853 C CA . ILE A 1 106 ? -7.610 -10.315 -10.746 1.00 68.88 106 ILE A CA 1
ATOM 854 C C . ILE A 1 106 ? -6.553 -11.215 -10.084 1.00 68.88 106 ILE A C 1
ATOM 856 O O . ILE A 1 106 ? -6.119 -12.199 -10.683 1.00 68.88 106 ILE A O 1
ATOM 860 N N . GLY A 1 107 ? -6.170 -10.887 -8.850 1.00 58.69 107 GLY A N 1
ATOM 861 C CA . GLY A 1 107 ? -5.470 -11.766 -7.910 1.00 58.69 107 GLY A CA 1
ATOM 862 C C . GLY A 1 107 ? -6.457 -12.701 -7.196 1.00 58.69 107 GLY A C 1
ATOM 863 O O . GLY A 1 107 ? -7.650 -12.426 -7.108 1.00 58.69 107 GLY A O 1
ATOM 864 N N . GLY A 1 108 ? -6.002 -13.869 -6.749 1.00 53.12 108 GLY A N 1
ATOM 865 C CA . GLY A 1 108 ? -6.889 -14.969 -6.350 1.00 53.12 108 GLY A CA 1
ATOM 866 C C . GLY A 1 108 ? -7.836 -14.713 -5.153 1.00 53.12 108 GLY A C 1
ATOM 867 O O . GLY A 1 108 ? -7.400 -14.334 -4.069 1.00 53.12 108 GLY A O 1
ATOM 868 N N . SER A 1 109 ? -9.094 -15.142 -5.362 1.00 45.91 109 SER A N 1
ATOM 869 C CA . SER A 1 109 ? -10.207 -15.503 -4.448 1.00 45.91 109 SER A CA 1
ATOM 870 C C . SER A 1 109 ? -11.322 -14.486 -4.099 1.00 45.91 109 SER A C 1
ATOM 872 O O . SER A 1 109 ? -11.094 -13.447 -3.499 1.00 45.91 109 SER A O 1
ATOM 874 N N . ALA A 1 110 ? -12.549 -14.958 -4.397 1.00 42.12 110 ALA A N 1
ATOM 875 C CA . ALA A 1 110 ? -13.883 -14.672 -3.843 1.00 42.12 110 ALA A CA 1
ATOM 876 C C . ALA A 1 110 ? -14.600 -13.344 -4.169 1.00 42.12 110 ALA A C 1
ATOM 878 O O . ALA A 1 110 ? -14.031 -12.261 -4.189 1.00 42.12 110 ALA A O 1
ATOM 879 N N . GLY A 1 111 ? -15.908 -13.473 -4.437 1.00 45.66 111 GLY A N 1
ATOM 880 C CA . GLY A 1 111 ? -16.813 -12.399 -4.837 1.00 45.66 111 GLY A CA 1
ATOM 881 C C . GLY A 1 111 ? -16.796 -11.215 -3.875 1.00 45.66 111 GLY A C 1
ATOM 882 O O . GLY A 1 111 ? -17.080 -11.350 -2.688 1.00 45.66 111 GLY A O 1
ATOM 883 N N . LEU A 1 112 ? -16.476 -10.051 -4.432 1.00 49.25 112 LEU A N 1
ATOM 884 C CA . LEU A 1 112 ? -16.430 -8.771 -3.745 1.00 49.25 1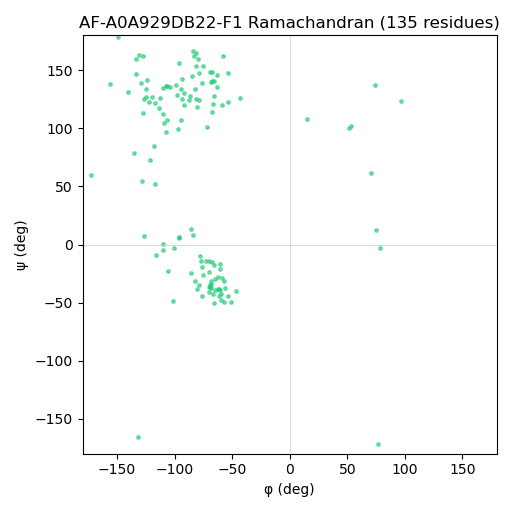12 LEU A CA 1
ATOM 885 C C . LEU A 1 112 ? -17.854 -8.308 -3.424 1.00 49.25 112 LEU A C 1
ATOM 887 O O . LEU A 1 112 ? -18.552 -7.788 -4.293 1.00 49.25 112 LEU A O 1
ATOM 891 N N . THR A 1 113 ? -18.297 -8.482 -2.184 1.00 42.91 113 THR A N 1
ATOM 892 C CA . THR A 1 113 ? -19.474 -7.775 -1.659 1.00 42.91 113 THR A CA 1
ATOM 893 C C . THR A 1 113 ? -19.004 -6.745 -0.636 1.00 42.91 113 THR A C 1
ATOM 895 O O . THR A 1 113 ? -18.631 -7.148 0.468 1.00 42.91 113 THR A O 1
ATOM 898 N N . PRO A 1 114 ? -18.990 -5.440 -0.973 1.00 47.12 114 PRO A N 1
ATOM 899 C CA . PRO A 1 114 ? -18.566 -4.401 -0.041 1.00 47.12 114 PRO A CA 1
ATOM 900 C C . PRO A 1 114 ? -19.537 -4.306 1.142 1.00 47.12 114 PRO A C 1
ATOM 902 O O . PRO A 1 114 ? -20.751 -4.191 0.958 1.00 47.12 114 PRO A O 1
ATOM 905 N N . SER A 1 115 ? -19.012 -4.364 2.364 1.00 48.81 115 SER A N 1
ATOM 906 C CA . SER A 1 115 ? -19.744 -3.995 3.579 1.00 48.81 115 SER A CA 1
ATOM 907 C C . SER A 1 11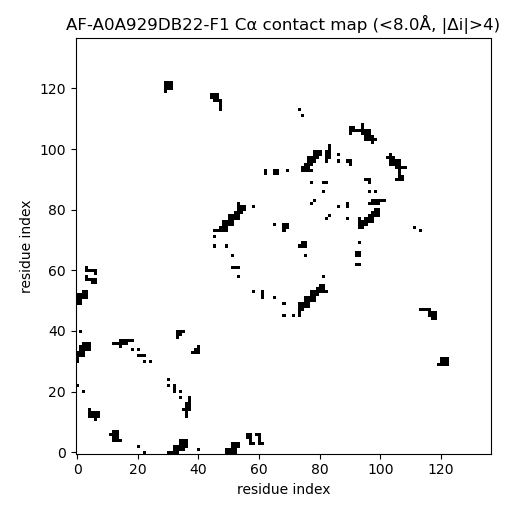5 ? -19.645 -2.489 3.807 1.00 48.81 115 SER A C 1
ATOM 909 O O . SER A 1 115 ? -18.582 -1.929 3.577 1.00 48.81 115 SER A O 1
ATOM 911 N N . LYS A 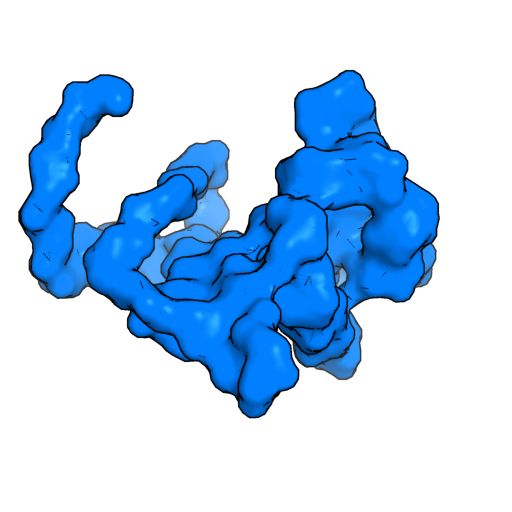1 116 ? -20.700 -1.859 4.340 1.00 48.94 116 LYS A N 1
ATOM 912 C CA . LYS A 1 116 ? -20.776 -0.406 4.590 1.00 48.94 116 LYS A CA 1
ATOM 913 C C . LYS A 1 116 ? -19.471 0.167 5.200 1.00 48.94 116 LYS A C 1
ATOM 915 O O . LYS A 1 116 ? -19.067 -0.316 6.263 1.00 48.94 116 LYS A O 1
ATOM 920 N N . PRO A 1 117 ? -18.859 1.207 4.600 1.00 58.28 117 PRO A N 1
ATOM 921 C CA . PRO A 1 117 ? -17.572 1.734 5.042 1.00 58.28 117 PRO A CA 1
ATOM 922 C C . PRO A 1 117 ? -17.693 2.399 6.413 1.00 58.28 117 PRO A C 1
ATOM 924 O O . PRO A 1 117 ? -18.660 3.106 6.704 1.00 58.28 117 PRO A O 1
ATOM 927 N N . GLN A 1 118 ? -16.686 2.195 7.260 1.00 58.94 118 GLN A N 1
ATOM 928 C CA . GLN A 1 118 ? -16.624 2.770 8.613 1.00 58.94 118 GLN A CA 1
ATOM 929 C C . GLN A 1 118 ? -15.802 4.066 8.675 1.00 58.94 118 GLN A C 1
ATOM 931 O O . GLN A 1 118 ? -15.541 4.593 9.752 1.00 58.94 118 GLN A O 1
ATOM 936 N N . CYS A 1 119 ? -15.358 4.571 7.526 1.00 58.22 119 CYS A N 1
ATOM 937 C CA . CYS A 1 119 ? -14.363 5.629 7.438 1.00 58.22 119 CYS A CA 1
ATOM 938 C C . CYS A 1 119 ? -14.805 6.668 6.404 1.00 58.22 119 CYS A C 1
ATOM 940 O O . CYS A 1 119 ? -14.343 6.653 5.268 1.00 58.22 119 CYS A O 1
ATOM 942 N N . THR A 1 120 ? -15.735 7.535 6.804 1.00 49.12 120 THR A N 1
ATOM 943 C CA . THR A 1 120 ? -16.231 8.642 5.981 1.00 49.12 120 THR A CA 1
ATOM 944 C C . THR A 1 120 ? -15.491 9.927 6.369 1.00 49.12 120 THR A C 1
ATOM 946 O O . THR A 1 120 ? -15.788 10.523 7.408 1.00 49.12 120 THR A O 1
ATOM 949 N N . MET A 1 121 ? -14.476 10.314 5.597 1.00 47.66 121 MET A N 1
ATOM 950 C CA . MET A 1 121 ? -14.009 11.702 5.554 1.00 47.66 121 MET A CA 1
ATOM 951 C C . MET A 1 121 ? -13.981 12.186 4.103 1.00 47.66 121 MET A C 1
ATOM 953 O O . MET A 1 121 ? -13.333 11.570 3.250 1.00 47.66 121 MET A O 1
ATOM 957 N N . THR A 1 122 ? -14.661 13.303 3.843 1.00 46.47 122 THR A N 1
ATOM 958 C CA . THR A 1 122 ? -14.841 13.867 2.502 1.00 46.47 122 THR A CA 1
ATOM 959 C C . THR A 1 122 ? -13.602 14.638 2.042 1.00 46.47 122 THR A C 1
ATOM 961 O O . THR A 1 122 ? -12.787 15.090 2.848 1.00 46.47 122 THR A O 1
ATOM 964 N N . ASN A 1 123 ? -13.466 14.831 0.725 1.00 41.59 123 ASN A N 1
ATOM 965 C CA . ASN A 1 123 ? -12.377 15.624 0.139 1.00 41.59 123 ASN A CA 1
ATOM 966 C C . ASN A 1 123 ? -12.326 17.066 0.691 1.00 41.59 123 ASN A C 1
ATOM 968 O O . ASN A 1 123 ? -11.238 17.618 0.838 1.00 41.59 123 ASN A O 1
ATOM 972 N N . ASP A 1 124 ? -13.468 17.651 1.063 1.00 42.47 124 ASP A N 1
ATOM 973 C CA . ASP A 1 124 ? -13.550 19.022 1.592 1.00 42.47 124 ASP A CA 1
ATOM 974 C C . ASP A 1 124 ? -12.906 19.158 2.984 1.00 42.47 124 ASP A C 1
ATOM 976 O O . ASP A 1 124 ? -12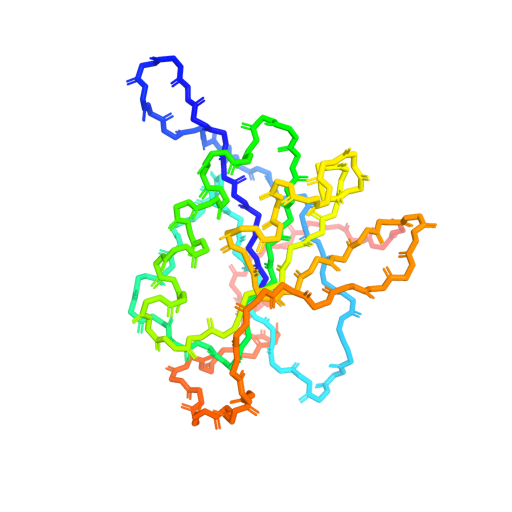.264 20.163 3.288 1.00 42.47 124 ASP A O 1
ATOM 980 N N . GLN A 1 125 ? -12.946 18.098 3.796 1.00 43.09 125 GLN A N 1
ATOM 981 C CA . GLN A 1 125 ? -12.300 18.070 5.115 1.00 43.09 125 GLN A CA 1
ATOM 982 C C . GLN A 1 125 ? -10.761 18.035 5.031 1.00 43.09 125 GLN A C 1
ATOM 984 O O . GLN A 1 125 ? -10.081 18.300 6.026 1.00 43.09 125 GLN A O 1
ATOM 989 N N . PHE A 1 126 ? -10.190 17.736 3.854 1.00 41.22 126 PHE A N 1
ATOM 990 C CA . PHE A 1 126 ? -8.749 17.864 3.610 1.00 41.22 126 PHE A CA 1
ATOM 991 C C . PHE A 1 126 ? -8.324 19.311 3.349 1.00 41.22 126 PHE A C 1
ATOM 993 O O . PHE A 1 126 ? -7.236 19.694 3.779 1.00 41.22 126 PHE A O 1
ATOM 1000 N N . ALA A 1 127 ? -9.163 20.113 2.688 1.00 39.88 127 ALA A N 1
ATOM 1001 C CA . ALA A 1 127 ? -8.866 21.518 2.408 1.00 39.88 127 ALA A CA 1
ATOM 1002 C C . ALA A 1 127 ? -8.892 22.370 3.690 1.00 39.88 127 ALA A C 1
ATOM 1004 O O . ALA A 1 127 ? -8.044 23.239 3.884 1.00 39.88 127 ALA A O 1
ATOM 1005 N N . GLU A 1 128 ? -9.807 22.065 4.613 1.00 32.94 128 GLU A N 1
ATOM 1006 C CA . GLU A 1 128 ? -9.992 22.816 5.864 1.00 32.94 128 GLU A CA 1
ATOM 1007 C C . GLU A 1 128 ? -8.880 22.592 6.908 1.00 32.94 128 GLU A C 1
ATOM 1009 O O . GLU A 1 128 ? -8.745 23.371 7.851 1.00 32.94 128 GLU A O 1
ATOM 1014 N N . ARG A 1 129 ? -8.031 21.566 6.741 1.00 42.97 129 ARG A N 1
ATOM 1015 C CA . ARG A 1 129 ? -6.906 21.266 7.650 1.00 42.97 129 ARG A CA 1
ATOM 1016 C C . ARG A 1 129 ? -5.607 22.030 7.347 1.00 42.97 129 ARG A C 1
ATOM 1018 O O . ARG A 1 129 ? -4.576 21.707 7.932 1.00 42.97 129 ARG A O 1
ATOM 1025 N N . GLY A 1 130 ? -5.661 23.067 6.507 1.00 31.61 130 GLY A N 1
ATOM 1026 C CA . GLY A 1 130 ? -4.623 24.101 6.437 1.00 31.61 130 GLY A CA 1
ATOM 1027 C C . GLY A 1 130 ? -3.294 23.644 5.836 1.00 31.61 130 GLY A C 1
ATOM 1028 O O . GLY A 1 130 ? -2.259 23.722 6.492 1.00 31.61 130 GLY A O 1
ATOM 1029 N N . LEU A 1 131 ? -3.302 23.214 4.574 1.00 42.19 131 LEU A N 1
ATOM 1030 C CA . LEU A 1 131 ? -2.083 23.119 3.765 1.00 42.19 131 LEU A CA 1
ATOM 1031 C C . LEU A 1 131 ? -2.245 23.988 2.517 1.00 42.19 131 LEU A C 1
ATOM 1033 O O . LEU A 1 131 ? -2.450 23.499 1.409 1.00 42.19 131 LEU A O 1
ATOM 1037 N N . GLU A 1 132 ? -2.180 25.302 2.736 1.00 35.00 132 GLU A N 1
ATOM 1038 C CA . GLU A 1 132 ? -1.880 26.264 1.680 1.00 35.00 132 GLU A CA 1
ATOM 1039 C C . GLU A 1 132 ? -0.512 25.908 1.084 1.00 35.00 132 GLU A C 1
ATOM 1041 O O . GLU A 1 132 ? 0.498 25.844 1.785 1.00 35.00 132 GLU A O 1
ATOM 1046 N N . GLY A 1 133 ? -0.492 25.613 -0.211 1.00 29.20 133 GLY A N 1
ATOM 1047 C CA . GLY A 1 133 ? 0.708 25.166 -0.909 1.00 29.20 133 GLY A CA 1
ATOM 1048 C C . GLY A 1 133 ? 0.480 25.066 -2.409 1.00 29.20 133 GLY A C 1
ATOM 1049 O O . GLY A 1 133 ? 0.571 23.984 -2.969 1.00 29.20 133 GLY A O 1
ATOM 1050 N N . GLU A 1 134 ? 0.127 26.211 -2.993 1.00 29.19 134 GLU A N 1
ATOM 1051 C CA . GLU A 1 134 ? 0.328 26.624 -4.389 1.00 29.19 134 GLU A CA 1
ATOM 1052 C C . GLU A 1 134 ? -0.157 25.693 -5.521 1.00 29.19 134 GLU A C 1
ATOM 1054 O O . GLU A 1 134 ? 0.507 24.759 -5.952 1.00 29.19 134 GLU A O 1
ATOM 1059 N N . SER A 1 135 ? -1.310 26.092 -6.075 1.00 25.64 135 SER A N 1
ATOM 1060 C CA . SER A 1 135 ? -1.493 26.401 -7.502 1.00 25.64 135 SER A CA 1
ATOM 1061 C C . SER A 1 135 ? -1.033 25.358 -8.529 1.00 25.64 135 SER A C 1
ATOM 1063 O O . SER A 1 135 ? 0.118 25.348 -8.951 1.00 25.64 135 SER A O 1
ATOM 1065 N N . TRP A 1 136 ? -2.021 24.608 -9.024 1.00 32.38 136 TRP A N 1
ATOM 1066 C CA . TRP A 1 136 ? -2.217 24.178 -10.415 1.00 32.38 136 TRP A CA 1
ATOM 1067 C C . TRP A 1 136 ? -1.022 24.331 -11.368 1.00 32.38 136 TRP A C 1
ATOM 1069 O O . TRP A 1 136 ? -0.744 25.445 -11.808 1.00 32.38 136 TRP A O 1
ATOM 1079 N N . LEU A 1 137 ? -0.408 23.200 -11.736 1.00 27.31 137 LEU A N 1
ATOM 1080 C CA . LEU A 1 137 ? -0.127 22.740 -13.109 1.00 27.31 137 LEU A CA 1
ATOM 1081 C C . LEU A 1 137 ? 0.366 21.284 -13.078 1.00 27.31 137 LEU A C 1
ATOM 1083 O O . LEU A 1 137 ? 1.175 20.948 -12.185 1.00 27.31 137 LEU A O 1
#

Radius of gyration: 15.2 Å; Cα contacts (8 Å, |Δi|>4): 229; chains: 1; bounding box: 39×42×32 Å

Sequence (137 aa):
MINPTRILEDGRRYRSSKRWLIGITPPHWEVRIVDEVLEEVPADCIPDLVGLTSLITTVPRAYEIARHYRERGVPVVMGRVHATFSPDEVAQYVDVVFPSSEGWRIGGSAGLTPSKPQCTMTNDQFAERGLEGESWL

Mean predicted aligned error: 10.15 Å

Foldseek 3Di:
DEEAFFQDPVRDGAADDDDDDDDDDPQVDADDYYYCNHDNDDLPWQAQEAEYEDDPRRVVVSLVVLCSRVVVVRAYEYEDDCLQPPVVVVLVRGQKRPYPVDHIDGRDDDDRDGDDTPDDDHPVNVVVVDDPDDDDD

Nearest PDB structures (foldseek):
  4q37-assembly1_E  TM=8.968E-01  e=1.393E-01  Thermotoga maritima MSB8
  4q37-assembly2_B  TM=9.317E-01  e=1.929E-01  Thermotoga maritima MSB8
  2dqw-assembly1_A  TM=6.740E-01  e=6.505E+00  Thermus thermophilus HB8
  1vim-assembly1_B  TM=6.376E-01  e=7.410E+00  Archaeoglobus fulgidus
  3pfn-assembly1_C  TM=4.821E-01  e=2.976E+00  Homo sapiens

Solvent-accessible surface area (backbone atoms only — not comparable to full-atom values): 8281 Å² total; per-residue (Å²): 61,37,38,50,31,37,68,45,98,86,69,47,72,46,72,56,93,79,87,90,81,85,84,93,70,64,89,91,56,80,57,56,80,42,46,40,34,71,44,80,79,66,86,86,55,44,48,60,61,42,42,37,51,29,46,78,74,16,39,72,49,42,43,55,54,30,46,62,37,44,79,70,74,26,50,29,36,34,21,41,66,35,26,50,77,39,43,76,66,44,27,76,50,30,43,26,33,35,27,80,88,50,78,74,44,82,20,82,81,80,86,89,73,76,62,88,59,73,57,91,54,54,66,67,64,60,64,77,68,68,73,89,77,77,80,94,129